Protein AF-A0A315X5W6-F1 (afdb_monomer)

Sequence (84 aa):
MAPSPKHPGVSMLDYLPFLISANSLGVISLIIFLASSLILTIPVFATRGGTQVAWFGVVGFLLTVEAVILIILVVLTSQGEIFQ

Secondary structure (DSSP, 8-state):
-PPP-------TTTT-HHHHSHHHHHHHHHHHHHHHHHHHTHHHHH--THHHHHHHHHHHHHHHHHHHHHHHHHHHHHTTSS--

Foldseek 3Di:
DDDDDDPDPPDVVVVPVCCLDLVNLLVVLVVVLVVLLVVLCVVLVVDDDPSNVVSVVVSVVVSVVSNVVSVVVSVCSVVVNPRD

Nearest PDB structures (foldseek):
  4j11-assembly1_B  TM=6.008E-01  e=9.846E+00  Bacillus anthracis str. Sterne

Radius of gyration: 20.63 Å; Cα contacts (8 Å, |Δi|>4): 44; chains: 1; bounding box: 25×23×79 Å

Mean predicted aligned error: 10.44 Å

Structure (mmCIF, N/CA/C/O backbone):
data_AF-A0A315X5W6-F1
#
_entry.id   AF-A0A315X5W6-F1
#
loop_
_atom_site.group_PDB
_atom_site.id
_atom_site.type_symbol
_atom_site.label_atom_id
_atom_site.label_alt_id
_atom_site.label_comp_id
_atom_site.label_asym_id
_atom_site.label_entity_id
_atom_site.label_seq_id
_atom_site.pdbx_PDB_ins_code
_atom_site.Cartn_x
_atom_site.Cartn_y
_atom_site.Cartn_z
_atom_site.occupancy
_atom_site.B_iso_or_equiv
_atom_site.auth_seq_id
_atom_site.auth_comp_id
_atom_site.auth_asym_id
_atom_site.auth_atom_id
_atom_site.pdbx_PDB_model_num
ATOM 1 N N . MET A 1 1 ? -0.804 17.105 57.730 1.00 44.25 1 MET A N 1
ATOM 2 C C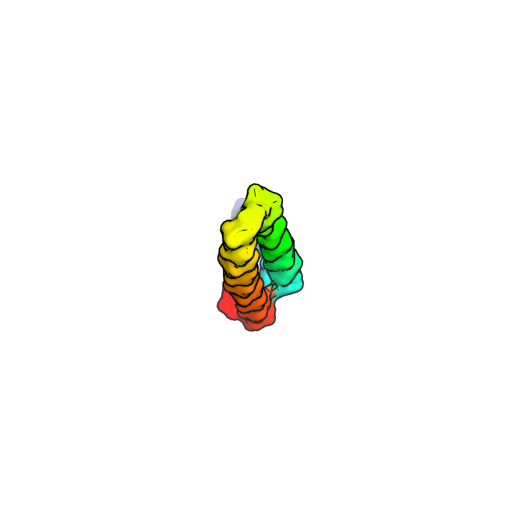A . MET A 1 1 ? -0.049 17.180 56.462 1.00 44.25 1 MET A CA 1
ATOM 3 C C . MET A 1 1 ? -0.725 16.222 55.496 1.00 44.25 1 MET A C 1
ATOM 5 O O . MET A 1 1 ? -0.581 15.019 55.655 1.00 44.25 1 MET A O 1
ATOM 9 N N . ALA A 1 2 ? -1.610 16.734 54.637 1.00 45.28 2 ALA A N 1
ATOM 10 C CA . ALA A 1 2 ? -2.376 15.896 53.717 1.00 45.28 2 ALA A CA 1
ATOM 11 C C . ALA A 1 2 ? -1.445 15.365 52.610 1.00 45.28 2 ALA A C 1
ATOM 13 O O . ALA A 1 2 ? -0.617 16.136 52.119 1.00 45.28 2 ALA A O 1
ATOM 14 N N . PRO A 1 3 ? -1.526 14.079 52.231 1.00 50.69 3 PRO A N 1
ATOM 15 C CA . PRO A 1 3 ? -0.740 13.558 51.124 1.00 50.69 3 PRO A CA 1
ATOM 16 C C . PRO A 1 3 ? -1.195 14.210 49.811 1.00 50.69 3 PRO A C 1
ATOM 18 O O . PRO A 1 3 ? -2.373 14.180 49.462 1.00 50.69 3 PRO A O 1
ATOM 21 N N . SER A 1 4 ? -0.237 14.819 49.110 1.00 57.41 4 SER A N 1
ATOM 22 C CA . SER A 1 4 ? -0.396 15.370 47.761 1.00 57.41 4 SER A CA 1
ATOM 23 C C . SER A 1 4 ? -0.929 14.294 46.802 1.00 57.41 4 SER A C 1
ATOM 25 O O . SER A 1 4 ? -0.430 13.161 46.849 1.00 57.41 4 SER A O 1
ATOM 27 N N . PRO A 1 5 ? -1.915 14.596 45.936 1.00 53.91 5 PRO A N 1
ATOM 28 C CA . PRO A 1 5 ? -2.380 13.643 44.945 1.00 53.91 5 PRO A CA 1
ATOM 29 C C . PRO A 1 5 ? -1.231 13.359 43.974 1.00 53.91 5 PRO A C 1
ATOM 31 O O . PRO A 1 5 ? -0.794 14.226 43.218 1.00 53.91 5 PRO A O 1
ATOM 34 N N . LYS A 1 6 ? -0.721 12.124 44.006 1.00 54.19 6 LYS A N 1
ATOM 35 C CA . LYS A 1 6 ? 0.112 11.586 42.931 1.00 54.19 6 LYS A CA 1
ATOM 36 C C . LYS A 1 6 ? -0.732 11.659 41.664 1.00 54.19 6 LYS A C 1
ATOM 38 O O . LYS A 1 6 ? -1.647 10.855 41.519 1.00 54.19 6 LYS A O 1
ATOM 43 N N . HIS A 1 7 ? -0.454 12.617 40.780 1.00 59.19 7 HIS A N 1
ATOM 44 C CA . HIS A 1 7 ? -0.924 12.530 39.404 1.00 59.19 7 HIS A CA 1
ATOM 45 C C . HIS A 1 7 ? -0.365 11.211 38.858 1.00 59.19 7 HIS A C 1
ATOM 47 O O . HIS A 1 7 ? 0.860 11.086 38.751 1.00 59.19 7 HIS A O 1
ATOM 53 N N . PRO A 1 8 ? -1.211 10.198 38.592 1.00 58.47 8 PRO A N 1
ATOM 54 C CA . PRO A 1 8 ? -0.750 9.036 37.862 1.00 58.47 8 PRO A CA 1
ATOM 55 C C . PRO A 1 8 ? -0.235 9.577 36.533 1.00 58.47 8 PRO A C 1
ATOM 57 O O . PRO A 1 8 ? -0.848 10.486 35.972 1.00 58.47 8 PRO A O 1
ATOM 60 N N . GLY A 1 9 ? 0.922 9.096 36.085 1.00 57.12 9 GLY A N 1
ATOM 61 C CA . GLY A 1 9 ? 1.428 9.410 34.759 1.00 57.12 9 GLY A CA 1
ATOM 62 C C . GLY A 1 9 ? 0.397 8.950 33.742 1.00 57.12 9 GLY A C 1
ATOM 63 O O . GLY A 1 9 ? 0.400 7.787 33.358 1.00 57.12 9 GLY A O 1
ATOM 64 N N . VAL A 1 10 ? -0.514 9.851 33.382 1.00 58.66 10 VAL A N 1
ATOM 65 C CA . VAL A 1 10 ? -1.413 9.695 32.253 1.00 58.66 10 VAL A CA 1
ATOM 66 C C . VAL A 1 10 ? -0.475 9.590 31.068 1.00 58.66 10 VAL A C 1
ATOM 68 O O . VAL A 1 10 ? 0.285 10.526 30.788 1.00 58.66 10 VAL A O 1
ATOM 71 N N . SER A 1 11 ? -0.418 8.402 30.477 1.00 62.84 11 SER A N 1
ATOM 72 C CA . SER A 1 11 ? 0.437 8.172 29.327 1.00 62.84 11 SER A CA 1
ATOM 73 C C . SER A 1 11 ? -0.004 9.172 28.268 1.00 62.84 11 SER A C 1
ATOM 75 O O . SER A 1 11 ? -1.197 9.419 28.107 1.00 62.84 11 SER A O 1
ATOM 77 N N . MET A 1 12 ? 0.927 9.781 27.537 1.00 56.78 12 MET A N 1
ATOM 78 C CA . MET A 1 12 ? 0.585 10.743 26.479 1.00 56.78 12 MET A CA 1
ATOM 79 C C . MET A 1 12 ? -0.410 10.151 25.455 1.00 56.78 12 MET A C 1
ATOM 81 O O . MET A 1 12 ? -1.094 10.895 24.758 1.00 56.78 12 MET A O 1
ATOM 85 N N . LEU A 1 13 ? -0.526 8.816 25.412 1.00 56.34 13 LEU A N 1
ATOM 86 C CA . LEU A 1 13 ? -1.485 8.072 24.600 1.00 56.34 13 LEU A CA 1
ATOM 87 C C . LEU A 1 13 ? -2.939 8.161 25.097 1.00 56.34 13 LEU A C 1
ATOM 89 O O . LEU A 1 13 ? -3.844 8.132 24.270 1.00 56.34 13 LEU A O 1
ATOM 93 N N . ASP A 1 14 ? -3.180 8.363 26.395 1.00 57.47 14 ASP A N 1
ATOM 94 C CA . ASP A 1 14 ? -4.534 8.527 26.953 1.00 57.47 14 ASP A CA 1
ATOM 95 C C . ASP A 1 14 ? -5.166 9.869 26.520 1.00 57.47 14 ASP A C 1
ATOM 97 O O . ASP A 1 14 ? -6.386 10.026 26.500 1.00 57.47 14 ASP A O 1
ATOM 101 N N . TYR A 1 15 ? -4.336 10.854 26.149 1.00 51.69 15 TYR A N 1
ATOM 102 C CA . TYR A 1 15 ? -4.761 12.192 25.710 1.00 51.69 15 TYR A CA 1
ATOM 103 C C . TYR A 1 15 ? -5.019 12.310 24.204 1.00 51.69 15 TYR A C 1
ATOM 105 O O . TYR A 1 15 ? -5.406 13.383 23.734 1.00 51.69 15 TYR A O 1
ATOM 113 N N . LEU A 1 16 ? -4.836 11.236 23.432 1.00 58.47 16 LEU A N 1
ATOM 114 C CA . LEU A 1 16 ? -5.038 11.243 21.984 1.00 58.47 16 LEU A CA 1
ATOM 115 C C . LEU A 1 16 ? -6.170 10.281 21.575 1.00 58.47 16 LEU A C 1
ATOM 117 O O . LEU A 1 16 ? -5.961 9.422 20.720 1.00 58.47 16 LEU A O 1
ATOM 121 N N . PRO A 1 17 ? -7.407 10.434 22.097 1.00 54.69 17 PRO A N 1
ATOM 122 C CA . PRO A 1 17 ? -8.545 9.610 21.676 1.00 54.69 17 PRO A CA 1
ATOM 123 C C . PRO A 1 17 ? -8.869 9.798 20.187 1.00 54.69 17 PRO A C 1
ATOM 125 O O . PRO A 1 17 ? -9.460 8.925 19.554 1.00 54.69 17 PRO A O 1
ATOM 128 N N . PHE A 1 18 ? -8.431 10.911 19.586 1.00 53.12 18 PHE A N 1
ATOM 129 C CA . PHE A 1 18 ? -8.504 11.078 18.143 1.00 53.12 18 PHE A CA 1
ATOM 130 C C . PHE A 1 18 ? -7.499 10.201 17.394 1.00 53.12 18 PHE A C 1
ATOM 132 O O . PHE A 1 18 ? -7.744 9.979 16.233 1.00 53.12 18 PHE A O 1
ATOM 139 N N . LEU A 1 19 ? -6.407 9.692 17.967 1.00 52.97 19 LEU A N 1
ATOM 140 C CA . LEU A 1 19 ? -5.542 8.706 17.295 1.00 52.97 19 LEU A CA 1
ATOM 141 C C . LEU A 1 19 ? -6.091 7.274 17.414 1.00 52.97 19 LEU A C 1
ATOM 143 O O . LEU A 1 19 ? -5.766 6.432 16.584 1.00 52.97 19 LEU A O 1
ATOM 147 N N . ILE A 1 20 ? -6.950 7.027 18.407 1.00 61.56 20 ILE A N 1
ATOM 148 C CA . ILE A 1 20 ? -7.548 5.715 18.715 1.00 61.56 20 ILE A CA 1
ATOM 149 C C . ILE A 1 20 ? -8.886 5.504 17.983 1.00 61.56 20 ILE A C 1
ATOM 151 O O . ILE A 1 20 ? -9.309 4.378 17.732 1.00 61.56 20 ILE A O 1
ATOM 155 N N . SER A 1 21 ? -9.560 6.583 17.576 1.00 73.19 21 SER A N 1
ATOM 156 C CA . SER A 1 21 ? -10.763 6.480 16.748 1.00 73.19 21 SER A CA 1
ATOM 157 C C . SER A 1 21 ? -10.448 5.877 15.375 1.00 73.19 21 SER A C 1
ATOM 159 O O . SER A 1 21 ? -9.620 6.405 14.629 1.00 73.19 21 SER A O 1
ATOM 161 N N . ALA A 1 22 ? -11.186 4.828 14.993 1.00 78.19 22 ALA A N 1
ATOM 162 C CA . ALA A 1 22 ? -11.073 4.185 13.682 1.00 78.19 22 ALA A CA 1
ATOM 163 C C . ALA A 1 22 ? -11.237 5.171 12.509 1.00 78.19 22 ALA A C 1
ATOM 165 O O . ALA A 1 22 ? -10.605 5.004 11.468 1.00 78.19 22 ALA A O 1
ATOM 166 N N . ASN A 1 23 ? -12.034 6.232 12.684 1.00 82.94 23 ASN A N 1
ATOM 167 C CA . ASN A 1 23 ? -12.198 7.269 11.665 1.00 82.94 23 ASN A CA 1
ATOM 168 C C . ASN A 1 23 ? -10.889 8.031 11.420 1.00 82.94 23 ASN A C 1
ATOM 170 O O . ASN A 1 23 ? -10.448 8.185 10.284 1.00 82.94 23 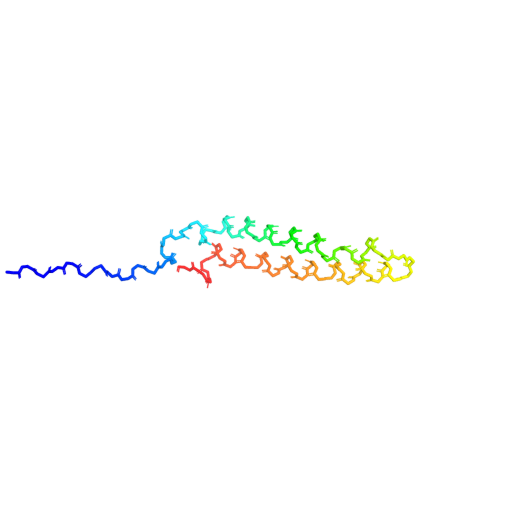ASN A O 1
ATOM 174 N N . SER A 1 24 ? -10.233 8.474 12.487 1.00 84.75 24 SER A N 1
ATOM 175 C CA . SER A 1 24 ? -8.961 9.178 12.366 1.00 84.75 24 SER A CA 1
ATOM 176 C C . SER A 1 24 ? -7.839 8.273 11.883 1.00 84.75 24 SER A C 1
ATOM 178 O O . SER A 1 24 ? -7.010 8.715 11.094 1.00 84.75 24 SER A O 1
ATOM 180 N N . LEU A 1 25 ? -7.829 7.006 12.302 1.00 88.00 25 LEU A N 1
ATOM 181 C CA . LEU A 1 25 ? -6.894 6.010 11.782 1.00 88.00 25 LEU A CA 1
ATOM 182 C C . LEU A 1 25 ? -7.115 5.781 10.280 1.00 88.00 25 LEU A C 1
ATOM 184 O O . LEU A 1 25 ? -6.147 5.666 9.532 1.00 88.00 25 LEU A O 1
ATOM 188 N N . GLY A 1 26 ? -8.367 5.824 9.815 1.00 88.94 26 GLY A N 1
ATOM 189 C CA . GLY A 1 26 ? -8.715 5.852 8.393 1.00 88.94 26 GLY A CA 1
ATOM 190 C C . GLY A 1 26 ? -8.168 7.079 7.660 1.00 88.94 26 GLY A C 1
ATOM 191 O O . GLY A 1 26 ? -7.568 6.939 6.597 1.00 88.94 26 GLY A O 1
ATOM 192 N N . VAL A 1 27 ? -8.297 8.275 8.241 1.00 91.44 27 VAL A N 1
ATOM 193 C CA . VAL A 1 27 ? -7.732 9.512 7.665 1.00 91.44 27 VAL A CA 1
ATOM 194 C C . VAL A 1 27 ? -6.202 9.460 7.615 1.00 91.44 27 VAL A C 1
ATOM 196 O O . VAL A 1 27 ? -5.611 9.802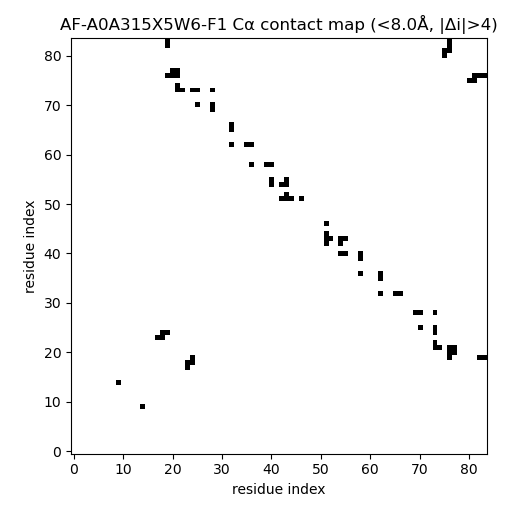 6.593 1.00 91.44 27 VAL A O 1
ATOM 199 N N . ILE A 1 28 ? -5.548 8.994 8.678 1.00 90.94 28 ILE A N 1
ATOM 200 C CA . ILE A 1 28 ? -4.087 8.825 8.723 1.00 90.94 28 ILE A CA 1
ATOM 201 C C . ILE A 1 28 ? -3.642 7.813 7.667 1.00 90.94 28 ILE A C 1
ATOM 203 O O . ILE A 1 28 ? -2.712 8.083 6.911 1.00 90.94 28 ILE A O 1
ATOM 207 N N . SER A 1 29 ? -4.346 6.687 7.566 1.00 92.69 29 SER A N 1
ATOM 208 C CA . SER A 1 29 ? -4.095 5.661 6.552 1.00 92.69 29 SER A CA 1
ATOM 209 C C . SER A 1 29 ? -4.213 6.226 5.137 1.00 92.69 29 SER A C 1
ATOM 211 O O . SER A 1 29 ? -3.357 5.968 4.295 1.00 92.69 2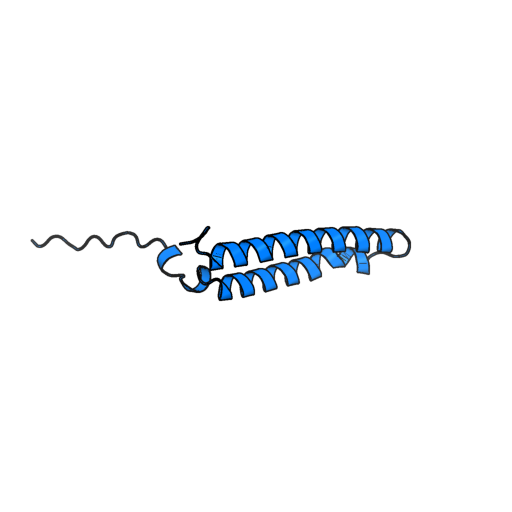9 SER A O 1
ATOM 213 N N . LEU A 1 30 ? -5.219 7.065 4.877 1.00 93.62 30 LEU A N 1
ATOM 214 C CA . LEU A 1 30 ? -5.371 7.744 3.592 1.00 93.62 30 LEU A CA 1
ATOM 215 C C . LEU A 1 30 ? -4.186 8.674 3.289 1.00 93.62 30 LEU A C 1
ATOM 217 O O . LEU A 1 30 ? -3.685 8.675 2.167 1.00 93.62 30 LEU A O 1
ATOM 221 N N . ILE A 1 31 ? -3.719 9.448 4.273 1.00 95.56 31 ILE A N 1
ATOM 222 C CA . ILE A 1 31 ? -2.567 10.349 4.109 1.00 95.56 31 ILE A CA 1
ATOM 223 C C . ILE A 1 31 ? -1.296 9.554 3.796 1.00 95.56 31 ILE A C 1
ATOM 225 O O . ILE A 1 31 ? -0.558 9.932 2.886 1.00 95.56 31 ILE A O 1
ATOM 229 N N . ILE A 1 32 ? -1.058 8.452 4.513 1.00 95.19 32 ILE A N 1
ATOM 230 C CA . ILE A 1 32 ? 0.085 7.560 4.274 1.00 95.19 32 ILE A CA 1
ATOM 231 C C . ILE A 1 32 ? 0.024 7.012 2.849 1.00 95.19 32 ILE A C 1
ATOM 233 O O . ILE A 1 32 ? 0.975 7.182 2.092 1.00 95.19 32 ILE A O 1
ATOM 237 N N . PHE A 1 33 ? -1.122 6.458 2.449 1.00 96.69 33 PHE A N 1
ATOM 238 C CA . PHE A 1 33 ? -1.307 5.906 1.110 1.00 96.69 33 PHE A CA 1
ATOM 239 C C . PHE A 1 33 ? -1.081 6.949 0.004 1.00 96.69 33 PHE A C 1
ATOM 241 O O . PHE A 1 33 ? -0.436 6.670 -1.008 1.00 96.69 33 PHE A O 1
ATOM 248 N N . LEU A 1 34 ? -1.569 8.179 0.189 1.00 97.12 34 LEU A N 1
ATOM 249 C CA . LEU A 1 34 ? -1.347 9.270 -0.763 1.00 97.12 34 LEU A CA 1
ATOM 250 C C . LEU A 1 34 ? 0.130 9.669 -0.848 1.00 97.12 34 LEU A C 1
ATOM 252 O O . LEU A 1 34 ? 0.646 9.857 -1.951 1.00 97.12 34 LEU A O 1
ATOM 256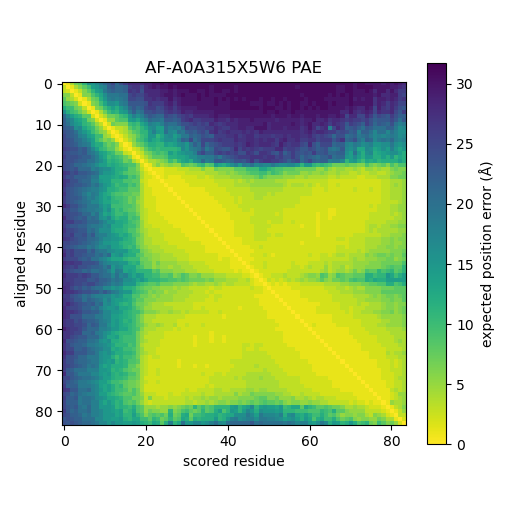 N N . ALA A 1 35 ? 0.819 9.778 0.288 1.00 97.38 35 ALA A N 1
ATOM 257 C CA . ALA A 1 35 ? 2.244 10.093 0.318 1.00 97.38 35 ALA A CA 1
ATOM 258 C C . ALA A 1 35 ? 3.072 9.004 -0.382 1.00 97.38 35 ALA A C 1
ATOM 260 O O . ALA A 1 35 ? 3.898 9.317 -1.243 1.00 97.38 35 ALA A O 1
ATOM 261 N N . SER A 1 36 ? 2.802 7.733 -0.082 1.00 96.81 36 SER A N 1
ATOM 262 C CA . SER A 1 36 ? 3.445 6.586 -0.726 1.00 96.81 36 SER A CA 1
ATOM 263 C C . SER A 1 36 ? 3.174 6.557 -2.227 1.00 96.81 36 SER A C 1
ATOM 265 O O . SER A 1 36 ? 4.108 6.390 -3.009 1.00 96.81 36 SER A O 1
ATOM 267 N N . SER A 1 37 ? 1.936 6.812 -2.658 1.00 95.50 37 SER A N 1
ATOM 268 C CA . SER A 1 37 ? 1.574 6.900 -4.079 1.00 95.50 37 SER A CA 1
ATOM 269 C C . SER A 1 37 ? 2.378 7.974 -4.812 1.00 95.50 37 SER A C 1
ATOM 271 O O . SER A 1 37 ? 2.956 7.712 -5.870 1.00 95.50 37 SER A O 1
ATOM 273 N N . LEU A 1 38 ? 2.505 9.167 -4.228 1.00 96.56 38 LEU A N 1
ATOM 274 C CA . LEU A 1 38 ? 3.286 10.254 -4.823 1.00 96.56 38 LEU A CA 1
ATOM 275 C C . LEU A 1 38 ? 4.778 9.921 -4.909 1.00 96.56 38 LEU A C 1
ATOM 277 O O . LEU A 1 38 ? 5.395 10.167 -5.941 1.00 96.56 38 LEU A O 1
ATOM 281 N N . ILE A 1 39 ? 5.362 9.354 -3.852 1.00 96.50 39 ILE A N 1
ATOM 282 C CA . ILE A 1 39 ? 6.801 9.061 -3.801 1.00 96.50 39 ILE A CA 1
ATOM 283 C C . ILE A 1 39 ? 7.151 7.885 -4.716 1.00 96.50 39 ILE A C 1
ATOM 285 O O . ILE A 1 39 ? 8.088 7.969 -5.512 1.00 96.50 39 ILE A O 1
ATOM 289 N N . LEU A 1 40 ? 6.396 6.790 -4.632 1.00 95.50 40 LEU A N 1
ATOM 290 C CA . LEU A 1 40 ? 6.688 5.568 -5.378 1.00 95.50 40 LEU A CA 1
ATOM 291 C C . LEU A 1 40 ? 6.464 5.741 -6.879 1.00 95.50 40 LEU A C 1
ATOM 293 O O . LEU A 1 40 ? 7.108 5.050 -7.660 1.00 95.50 40 LEU A O 1
ATOM 297 N N . THR A 1 41 ? 5.618 6.678 -7.312 1.00 95.12 41 THR A N 1
ATOM 298 C CA . THR A 1 41 ? 5.406 6.946 -8.743 1.00 95.12 41 THR A CA 1
ATOM 299 C C . THR A 1 41 ? 6.492 7.819 -9.383 1.00 95.12 41 THR A C 1
ATOM 301 O O . THR A 1 41 ? 6.567 7.865 -10.610 1.00 95.12 41 THR A O 1
ATOM 304 N N . ILE A 1 42 ? 7.399 8.448 -8.621 1.00 96.00 42 ILE A N 1
ATOM 305 C CA . ILE A 1 42 ? 8.482 9.290 -9.179 1.00 96.00 42 ILE A CA 1
ATOM 306 C C . ILE A 1 42 ? 9.302 8.563 -10.268 1.00 96.00 42 ILE A C 1
ATOM 308 O O . ILE A 1 42 ? 9.469 9.129 -11.353 1.00 96.00 42 ILE A O 1
ATOM 312 N N . PRO A 1 43 ? 9.782 7.317 -10.069 1.00 93.00 43 PRO A N 1
ATOM 313 C CA . PRO A 1 43 ? 10.566 6.606 -11.080 1.00 93.00 43 PRO A CA 1
ATOM 314 C C . PRO A 1 43 ? 9.780 6.306 -12.361 1.00 93.00 43 PRO A C 1
ATOM 316 O O . PRO A 1 43 ? 10.365 6.257 -13.445 1.00 93.00 43 PRO A O 1
ATOM 319 N N . VAL A 1 44 ? 8.456 6.148 -12.262 1.00 94.69 44 VA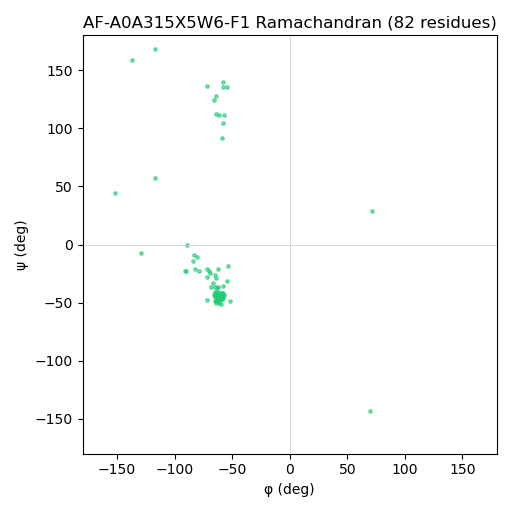L A N 1
ATOM 320 C CA . VAL A 1 44 ? 7.576 5.959 -13.424 1.00 94.69 44 VAL A CA 1
ATOM 321 C C . VAL A 1 44 ? 7.646 7.184 -14.333 1.00 94.69 44 VAL A C 1
ATOM 323 O O . VAL A 1 44 ? 7.780 7.044 -15.545 1.00 94.69 44 VAL A O 1
ATOM 326 N N . PHE A 1 45 ? 7.615 8.385 -13.755 1.00 92.69 45 PHE A N 1
ATOM 327 C CA . PHE A 1 45 ? 7.718 9.635 -14.511 1.00 92.69 45 PHE A CA 1
ATOM 328 C C . PHE A 1 45 ? 9.157 9.980 -14.921 1.00 92.69 45 PHE A C 1
ATOM 330 O O . PHE A 1 45 ? 9.361 10.708 -15.891 1.00 92.69 45 PHE A O 1
ATOM 337 N N . ALA A 1 46 ? 10.156 9.449 -14.213 1.00 95.69 46 ALA A N 1
ATOM 338 C CA . ALA A 1 46 ? 11.570 9.684 -14.499 1.00 95.69 46 ALA A CA 1
ATOM 339 C C . ALA A 1 46 ? 12.153 8.758 -15.585 1.00 95.69 46 ALA A C 1
ATOM 341 O O . ALA A 1 46 ? 13.247 9.016 -16.089 1.00 95.69 46 ALA A O 1
ATOM 342 N N . THR A 1 47 ? 11.460 7.676 -15.948 1.00 96.62 47 THR A N 1
ATOM 343 C CA . THR A 1 47 ? 11.947 6.665 -16.902 1.00 96.62 47 THR A CA 1
ATOM 344 C C . THR A 1 47 ? 11.077 6.586 -18.159 1.00 96.62 47 THR A C 1
ATOM 346 O O . THR A 1 47 ? 10.016 7.197 -18.240 1.00 96.62 47 THR A O 1
ATOM 349 N N . ARG A 1 48 ? 11.554 5.874 -19.193 1.00 94.62 48 ARG A N 1
ATOM 350 C CA . ARG A 1 48 ? 10.841 5.682 -20.469 1.00 94.62 48 ARG A CA 1
ATOM 351 C C . ARG A 1 48 ? 10.932 4.237 -20.956 1.00 94.62 48 ARG A C 1
ATOM 353 O O . ARG A 1 48 ? 11.857 3.509 -20.596 1.00 94.62 48 ARG A O 1
ATOM 360 N N . GLY A 1 49 ? 9.999 3.844 -21.824 1.00 94.06 49 GLY A N 1
ATOM 361 C CA . GLY A 1 49 ? 10.020 2.548 -22.513 1.00 94.06 49 GLY A CA 1
ATOM 362 C C . GLY A 1 49 ? 9.758 1.363 -21.577 1.00 94.06 49 GLY A C 1
ATOM 363 O O . GLY A 1 49 ? 8.953 1.462 -20.656 1.00 94.06 49 GLY A O 1
ATOM 364 N N . GLY A 1 50 ? 10.435 0.232 -21.796 1.00 94.81 50 GLY A N 1
ATOM 365 C CA . GLY A 1 50 ? 10.217 -0.992 -21.007 1.00 94.81 50 GLY A CA 1
ATOM 366 C C . GLY A 1 50 ? 10.449 -0.815 -19.500 1.00 94.81 50 GLY A C 1
ATOM 367 O O . GLY A 1 50 ? 9.693 -1.349 -18.692 1.00 94.81 50 GLY A O 1
ATOM 368 N N . THR A 1 51 ? 11.428 0.006 -19.110 1.00 94.00 51 THR A N 1
ATOM 369 C CA . THR A 1 51 ? 11.706 0.324 -17.700 1.00 94.00 51 THR A CA 1
ATOM 370 C C . THR A 1 51 ? 10.533 1.043 -17.033 1.00 94.00 51 THR A C 1
ATOM 372 O O . THR A 1 51 ? 10.214 0.757 -15.884 1.00 94.00 51 THR A O 1
ATOM 375 N N . GLN A 1 52 ? 9.840 1.923 -17.758 1.00 94.62 52 GLN A N 1
ATOM 376 C CA . GLN A 1 52 ? 8.653 2.613 -17.250 1.00 94.62 52 GLN A CA 1
ATOM 377 C C . GLN A 1 52 ? 7.505 1.631 -16.979 1.00 94.62 52 GLN A C 1
ATOM 379 O O . GLN A 1 52 ? 6.842 1.723 -15.949 1.00 94.62 52 GLN A O 1
ATOM 384 N N . VAL A 1 53 ? 7.298 0.656 -17.872 1.00 95.75 53 VAL A N 1
ATOM 385 C CA . VAL A 1 53 ? 6.287 -0.402 -17.694 1.00 95.75 53 VAL A CA 1
ATOM 386 C C . VAL A 1 53 ? 6.611 -1.269 -16.476 1.00 95.75 53 VAL A C 1
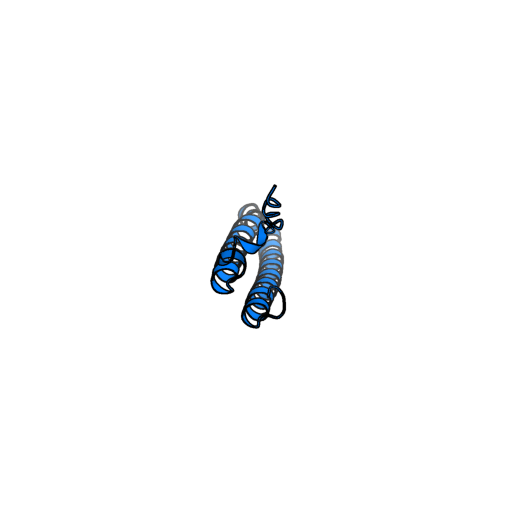ATOM 388 O O . VAL A 1 53 ? 5.719 -1.574 -15.685 1.00 95.75 53 VAL A O 1
ATOM 391 N N . ALA A 1 54 ? 7.886 -1.615 -16.279 1.00 96.19 54 ALA A N 1
ATOM 392 C CA . ALA A 1 54 ? 8.322 -2.347 -15.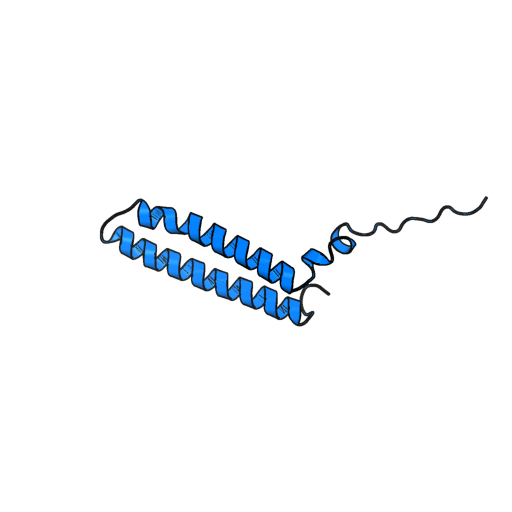093 1.00 96.19 54 ALA A CA 1
ATOM 393 C C . ALA A 1 54 ? 8.046 -1.556 -13.802 1.00 96.19 54 ALA A C 1
ATOM 395 O O . ALA A 1 54 ? 7.510 -2.117 -12.846 1.00 96.19 54 ALA A O 1
ATOM 396 N N . TRP A 1 55 ? 8.327 -0.246 -13.790 1.00 96.50 55 TRP A N 1
ATOM 397 C CA . TRP A 1 55 ? 8.017 0.612 -12.645 1.00 96.50 55 TRP A CA 1
ATOM 398 C C . TRP A 1 55 ? 6.521 0.684 -12.347 1.00 96.50 55 TRP A C 1
ATOM 400 O O . TRP A 1 55 ? 6.152 0.581 -11.183 1.00 96.50 55 TRP A O 1
ATOM 410 N N . PHE A 1 56 ? 5.650 0.776 -13.356 1.00 95.12 56 PHE A N 1
ATOM 411 C CA . PHE A 1 56 ? 4.199 0.712 -13.131 1.00 95.12 56 PHE A CA 1
ATOM 412 C C . PHE A 1 56 ? 3.776 -0.578 -12.418 1.00 95.12 56 PHE A C 1
ATOM 414 O O . PHE A 1 56 ? 2.973 -0.524 -11.488 1.00 95.12 56 PHE A O 1
ATOM 421 N N . GLY A 1 57 ? 4.333 -1.724 -12.819 1.00 95.94 57 GLY A N 1
ATOM 422 C CA . GLY A 1 57 ? 4.044 -3.010 -12.181 1.00 95.94 57 GLY A CA 1
ATOM 423 C C . GLY A 1 57 ? 4.511 -3.064 -10.725 1.00 95.94 57 GLY A C 1
ATOM 424 O O . GLY A 1 57 ? 3.735 -3.424 -9.841 1.00 95.94 57 GLY A O 1
ATOM 425 N N . VAL A 1 58 ? 5.758 -2.659 -10.464 1.00 96.94 58 VAL A N 1
ATOM 426 C CA . VAL A 1 58 ? 6.336 -2.652 -9.108 1.00 96.94 58 VAL A CA 1
ATOM 427 C C . VAL A 1 58 ? 5.566 -1.707 -8.188 1.00 96.94 58 VAL A C 1
ATOM 429 O O . VAL A 1 58 ? 5.172 -2.097 -7.093 1.00 96.94 58 VAL A O 1
ATOM 432 N N . VAL A 1 59 ? 5.312 -0.479 -8.638 1.00 97.06 59 VAL A N 1
ATOM 433 C CA . VAL A 1 59 ? 4.599 0.536 -7.852 1.00 97.06 59 VAL A CA 1
ATOM 434 C C . VAL A 1 59 ? 3.160 0.110 -7.592 1.00 97.06 59 VAL A C 1
ATOM 436 O O . VAL A 1 59 ? 2.701 0.193 -6.457 1.00 97.06 59 VAL A O 1
ATOM 439 N N . GLY A 1 60 ? 2.463 -0.414 -8.604 1.00 95.25 60 GLY A N 1
ATOM 440 C CA . GLY A 1 60 ? 1.103 -0.923 -8.441 1.00 95.25 60 GLY A CA 1
ATOM 441 C C . GLY A 1 60 ? 1.025 -2.061 -7.423 1.00 95.25 60 GLY A C 1
ATOM 442 O O . GLY A 1 60 ? 0.125 -2.072 -6.584 1.00 95.25 60 GLY A O 1
ATOM 443 N N . PHE A 1 61 ? 1.992 -2.982 -7.439 1.00 97.12 61 PHE A N 1
ATOM 444 C CA . PHE A 1 61 ? 2.068 -4.062 -6.456 1.00 97.12 61 PHE A CA 1
ATOM 445 C C . PHE A 1 61 ? 2.295 -3.529 -5.036 1.00 97.12 61 PHE A C 1
ATOM 447 O O . PHE A 1 61 ? 1.538 -3.878 -4.130 1.00 97.12 61 PHE A O 1
ATOM 454 N N . LEU A 1 62 ? 3.284 -2.651 -4.847 1.00 97.56 62 LEU A N 1
ATOM 455 C CA . LEU A 1 62 ? 3.596 -2.073 -3.536 1.00 97.56 62 LEU A CA 1
ATOM 456 C C . LEU A 1 62 ? 2.409 -1.300 -2.952 1.00 97.56 62 LEU A C 1
ATOM 458 O O . LEU A 1 62 ? 2.043 -1.534 -1.802 1.00 97.56 62 LEU A O 1
ATOM 462 N N . LEU A 1 63 ? 1.762 -0.452 -3.756 1.00 97.12 63 LEU A N 1
ATOM 463 C CA . LEU A 1 63 ? 0.586 0.306 -3.323 1.00 97.12 63 LEU A CA 1
ATOM 464 C C . LEU A 1 63 ? -0.604 -0.609 -3.014 1.00 97.12 63 LEU A C 1
ATOM 466 O O . LEU A 1 63 ? -1.336 -0.361 -2.063 1.00 97.12 63 LEU A O 1
ATOM 470 N N . THR A 1 64 ? -0.793 -1.695 -3.766 1.00 97.31 64 THR A N 1
ATOM 471 C CA . THR A 1 64 ? -1.866 -2.660 -3.472 1.00 97.31 64 THR A CA 1
ATOM 472 C C . THR A 1 64 ? -1.642 -3.338 -2.121 1.00 97.31 64 THR A C 1
ATOM 474 O O . THR A 1 64 ? -2.567 -3.423 -1.314 1.00 97.31 64 THR A O 1
ATOM 477 N N . VAL A 1 65 ? -0.417 -3.795 -1.851 1.00 98.19 65 VAL A N 1
ATOM 478 C CA . VAL A 1 65 ? -0.061 -4.417 -0.566 1.00 98.19 65 VAL A CA 1
ATOM 479 C C . VAL A 1 65 ? -0.245 -3.428 0.585 1.00 98.19 65 VAL A C 1
ATOM 481 O O . VAL A 1 65 ? -0.852 -3.774 1.598 1.00 98.19 65 VAL A O 1
ATOM 484 N N . GLU A 1 66 ? 0.219 -2.192 0.421 1.00 96.38 66 GLU A N 1
ATOM 485 C CA . GLU A 1 66 ? 0.046 -1.130 1.414 1.00 96.38 66 GLU A CA 1
ATOM 486 C C . GLU A 1 66 ? -1.435 -0.842 1.693 1.00 96.38 66 GLU A C 1
ATOM 488 O O . GLU A 1 66 ? -1.844 -0.817 2.854 1.00 96.38 66 GLU A O 1
ATOM 493 N N . ALA A 1 67 ? -2.260 -0.703 0.651 1.00 96.06 67 ALA A N 1
ATOM 494 C CA . ALA A 1 67 ? -3.695 -0.474 0.800 1.00 96.06 67 ALA A CA 1
ATOM 495 C C . ALA A 1 67 ? -4.368 -1.591 1.608 1.00 96.06 67 ALA A C 1
ATOM 497 O O . ALA A 1 67 ? -5.150 -1.309 2.515 1.00 96.06 67 ALA A O 1
ATOM 498 N N . VAL A 1 68 ? -4.039 -2.856 1.326 1.00 98.00 68 VAL A N 1
ATOM 499 C CA . VAL A 1 68 ? -4.580 -4.005 2.068 1.00 98.00 68 VAL A CA 1
ATOM 500 C C . VAL A 1 68 ? -4.198 -3.936 3.547 1.00 98.00 68 VAL A C 1
ATOM 502 O O . VAL A 1 68 ? -5.068 -4.091 4.402 1.00 98.00 68 VAL A O 1
ATOM 505 N N . ILE A 1 69 ? -2.930 -3.661 3.863 1.00 96.06 69 ILE A N 1
ATOM 506 C CA . ILE A 1 69 ? -2.450 -3.567 5.252 1.00 96.06 69 ILE A CA 1
ATOM 507 C C . ILE A 1 69 ? -3.169 -2.442 6.002 1.00 96.06 69 ILE A C 1
ATOM 509 O O . ILE A 1 69 ? -3.651 -2.651 7.115 1.00 96.06 69 ILE A O 1
ATOM 513 N N . LEU A 1 70 ? -3.278 -1.264 5.389 1.00 94.88 70 LEU A N 1
ATOM 514 C CA . LEU A 1 70 ? -3.925 -0.101 5.993 1.00 94.88 70 LEU A CA 1
ATOM 515 C C . LEU A 1 70 ? -5.425 -0.328 6.222 1.00 94.88 70 LEU A C 1
ATOM 517 O O . LEU A 1 70 ? -5.945 0.013 7.283 1.00 94.88 70 LEU A O 1
ATOM 521 N N . ILE A 1 71 ? -6.120 -0.963 5.274 1.00 93.56 71 ILE A N 1
ATOM 522 C CA . ILE A 1 71 ? -7.534 -1.331 5.438 1.00 93.56 71 ILE A CA 1
ATOM 523 C C . ILE A 1 71 ? -7.700 -2.318 6.595 1.00 93.56 71 ILE A C 1
ATOM 525 O O . ILE A 1 71 ? -8.561 -2.109 7.449 1.00 93.56 71 ILE A O 1
ATOM 529 N N . ILE A 1 72 ? -6.871 -3.365 6.658 1.00 93.81 72 ILE A N 1
ATOM 530 C CA . ILE A 1 72 ? -6.910 -4.351 7.749 1.00 93.81 72 ILE A CA 1
ATOM 531 C C . ILE A 1 72 ? -6.697 -3.663 9.100 1.00 93.81 72 ILE A C 1
ATOM 533 O O . ILE A 1 72 ? -7.445 -3.924 10.040 1.00 93.81 72 ILE A O 1
ATOM 537 N N . LEU A 1 73 ? -5.733 -2.745 9.188 1.00 90.31 73 LEU A N 1
ATOM 538 C CA . LEU A 1 73 ? -5.449 -1.998 10.411 1.00 90.31 73 LEU A CA 1
ATOM 539 C C . LEU A 1 73 ? -6.671 -1.198 10.885 1.00 90.31 73 LEU A C 1
ATOM 541 O O . LEU A 1 73 ? -7.037 -1.263 12.059 1.00 90.31 73 LEU A O 1
ATOM 545 N N . VAL A 1 74 ? -7.337 -0.483 9.975 1.00 89.06 74 VAL A N 1
ATOM 546 C CA . VAL A 1 74 ? -8.540 0.305 10.289 1.00 89.06 74 VAL A CA 1
ATOM 547 C C . VAL A 1 74 ? -9.697 -0.598 10.712 1.00 89.06 74 VAL A C 1
ATOM 549 O O . VAL A 1 74 ? -10.367 -0.304 11.702 1.00 89.06 74 VAL A O 1
ATOM 552 N N . VAL A 1 75 ? -9.914 -1.713 10.009 1.00 90.88 75 VAL A N 1
ATOM 553 C CA . VAL A 1 75 ? -10.975 -2.677 10.335 1.00 90.88 75 VAL A CA 1
ATOM 554 C C . VAL A 1 75 ? -10.762 -3.266 11.725 1.00 90.88 75 VAL A C 1
ATOM 556 O O . VAL A 1 75 ? -11.668 -3.209 12.554 1.00 90.88 75 VAL A O 1
ATOM 559 N N . LEU A 1 76 ? -9.567 -3.764 12.023 1.00 89.44 76 LEU A N 1
ATOM 560 C CA . LEU A 1 76 ? -9.277 -4.372 13.321 1.00 89.44 76 LEU A CA 1
ATOM 561 C C . LEU A 1 76 ? -9.316 -3.342 14.463 1.00 89.44 76 LEU A C 1
ATOM 563 O O . LEU A 1 76 ? -9.778 -3.648 15.561 1.00 89.44 76 LEU A O 1
ATOM 567 N N . THR A 1 77 ? -8.926 -2.091 14.201 1.00 86.75 77 THR A N 1
ATOM 568 C CA . THR A 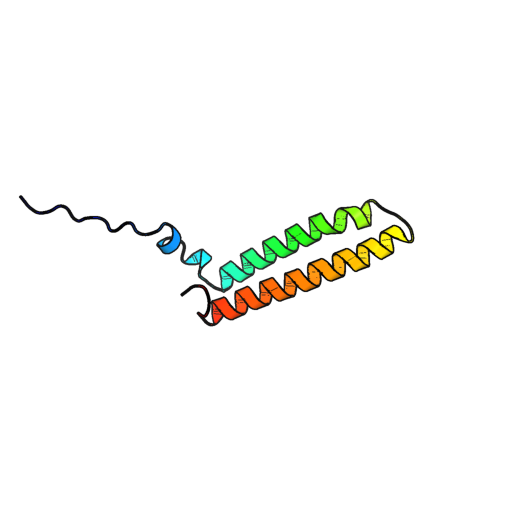1 77 ? -9.117 -0.988 15.160 1.00 86.75 77 THR A CA 1
ATOM 569 C C . THR A 1 77 ? -10.602 -0.720 15.402 1.00 86.75 77 THR A C 1
ATOM 571 O O . THR A 1 77 ? -11.018 -0.560 16.544 1.00 86.75 77 THR A O 1
ATOM 574 N N . SER A 1 78 ? -11.428 -0.722 14.350 1.00 84.38 78 SER A N 1
ATOM 575 C CA . SER A 1 78 ? -12.879 -0.512 14.476 1.00 84.38 78 SER A CA 1
ATOM 576 C C . SER A 1 78 ? -13.587 -1.620 15.261 1.00 84.38 78 SER A C 1
ATOM 578 O O . SER A 1 78 ? -14.620 -1.371 15.875 1.00 84.38 78 SER A O 1
ATOM 580 N N . GLN A 1 79 ? -13.010 -2.823 15.269 1.00 86.44 79 GLN A N 1
ATOM 581 C CA . GLN A 1 79 ? -13.476 -3.967 16.051 1.00 86.44 79 GLN A CA 1
ATOM 582 C C . GLN A 1 79 ? -12.967 -3.946 17.500 1.00 86.44 79 GLN A C 1
ATOM 584 O O . GLN A 1 79 ? -13.439 -4.731 18.316 1.00 86.44 79 GLN A O 1
ATOM 589 N N . GLY A 1 80 ? -12.037 -3.046 17.838 1.00 80.12 80 GLY A N 1
ATOM 590 C CA . GLY A 1 80 ? -11.401 -3.013 19.151 1.00 80.12 80 GLY A CA 1
ATOM 591 C C . GLY A 1 80 ? -10.428 -4.172 19.376 1.00 80.12 80 GLY A C 1
ATOM 592 O O . GLY A 1 80 ? -10.260 -4.595 20.506 1.00 80.12 80 GLY A O 1
ATOM 593 N N . GLU A 1 81 ? -9.796 -4.706 18.331 1.00 80.88 81 GLU A N 1
ATOM 594 C CA . GLU A 1 81 ? -8.875 -5.848 18.463 1.00 80.88 81 GLU A CA 1
ATOM 595 C C . GLU A 1 81 ? -7.415 -5.423 18.711 1.00 80.88 81 GLU A C 1
ATOM 597 O O . GLU A 1 81 ? -6.639 -6.209 19.246 1.00 80.88 81 GLU A O 1
ATOM 602 N N . ILE A 1 82 ? -7.006 -4.197 18.333 1.00 70.94 82 ILE A N 1
ATOM 603 C CA . ILE A 1 82 ? -5.576 -3.805 18.373 1.00 70.94 82 ILE A CA 1
ATOM 604 C C . ILE A 1 82 ? -5.253 -2.486 19.098 1.00 70.94 82 ILE A C 1
ATOM 606 O O . ILE A 1 82 ? -4.077 -2.214 19.313 1.00 70.94 82 ILE A O 1
ATOM 610 N N . PHE A 1 83 ? -6.240 -1.683 19.520 1.00 64.50 83 PHE A N 1
ATOM 611 C CA . PHE A 1 83 ? -5.994 -0.387 20.191 1.00 64.50 83 PHE A CA 1
ATOM 612 C C . PHE A 1 83 ? -7.116 0.031 21.174 1.00 64.50 83 PHE A C 1
ATOM 614 O O . PHE A 1 83 ? -7.562 1.174 21.125 1.00 64.50 83 PHE A O 1
ATOM 621 N N . GLN A 1 84 ? -7.613 -0.889 22.017 1.00 57.44 84 GLN A N 1
ATOM 622 C CA . GLN A 1 84 ? -8.639 -0.588 23.042 1.00 57.44 84 GLN A CA 1
ATOM 623 C C . GLN A 1 84 ? -8.152 0.362 24.135 1.00 57.44 84 GLN A C 1
ATOM 625 O O . GLN A 1 84 ? -6.993 0.196 24.579 1.00 57.44 84 GLN A O 1
#

Solvent-accessible surface area (backbone atoms only — not comparable to full-atom values): 4868 Å² total; per-residue (Å²): 135,81,83,77,80,77,76,72,83,72,52,78,68,77,77,38,62,64,68,55,34,34,67,43,38,44,53,51,41,49,53,49,53,52,52,49,52,61,59,58,45,46,60,36,76,75,44,65,67,72,61,18,56,52,38,49,53,54,39,52,50,53,52,51,55,49,51,52,54,45,50,49,53,31,51,38,36,63,71,52,75,77,62,117

pLDDT: mean 82.91, std 17.14, range [44.25, 98.19]